Protein AF-A0A843L5J5-F1 (afdb_monomer_lite)

Sequence (137 aa):
MHANWKTWAHVTKLDPDKHLPPGAVEEIVTSGTDALMLSGTLNVTRENLRELLDLVSAHGLPLVVEPASPDCAIFDGRIDHLFVPSVMNASDVRWIVGKHYAWLRHASSIEWEMVVPEAYIVLNPNSAVGRVTGADC

Radius of gyration: 15.06 Å; chains: 1; bounding box: 36×34×38 Å

Foldseek 3Di:
DFDPCVPFPAEAEDELVDDDPPCRLVCVLPVPGQAYEYDDQPPQALVSSVVVLVVNLVSPHAYEYADNALRNDDDPPSHRAYEYEAAQQFPDCCRHCVRVVVNVVPDPDDPVVRYDYDHDQDDDCPDSNCVVRVGPD

pLDDT: mean 92.92, std 6.11, range [58.22, 98.44]

Structure (mmCIF, N/CA/C/O backbone):
data_AF-A0A843L5J5-F1
#
_entry.id   AF-A0A843L5J5-F1
#
loop_
_atom_site.group_PDB
_atom_site.id
_atom_site.type_symbol
_atom_site.label_atom_id
_atom_site.label_alt_id
_atom_site.label_comp_id
_atom_site.label_asym_id
_atom_site.label_entity_id
_atom_site.label_seq_id
_atom_site.pdbx_PDB_ins_code
_atom_site.Cartn_x
_atom_site.Cartn_y
_atom_site.Cartn_z
_atom_site.occupancy
_atom_site.B_iso_or_equiv
_atom_site.auth_seq_id
_atom_site.auth_comp_id
_atom_site.auth_asym_id
_atom_site.auth_atom_id
_atom_site.pdbx_PDB_model_num
ATOM 1 N N . MET A 1 1 ? -4.484 -11.500 17.040 1.00 58.22 1 MET A N 1
ATOM 2 C CA . MET A 1 1 ? -5.120 -12.026 15.814 1.00 58.22 1 MET A CA 1
ATOM 3 C C . MET A 1 1 ? -5.261 -10.855 14.873 1.00 58.22 1 MET A C 1
ATOM 5 O O . MET A 1 1 ? -5.835 -9.862 15.297 1.00 58.22 1 MET A O 1
ATOM 9 N N . HIS A 1 2 ? -4.709 -10.959 13.668 1.00 76.31 2 HIS A N 1
ATOM 10 C CA . HIS A 1 2 ? -4.815 -9.912 12.653 1.00 76.31 2 HIS A CA 1
ATOM 11 C C . HIS A 1 2 ? -6.259 -9.781 12.159 1.00 76.31 2 HIS A C 1
ATOM 13 O O . HIS A 1 2 ? -7.000 -10.772 12.137 1.00 76.31 2 HIS A O 1
ATOM 19 N N . ALA A 1 3 ? -6.664 -8.574 11.762 1.00 85.38 3 ALA A N 1
ATOM 20 C CA . ALA A 1 3 ? -7.982 -8.334 11.180 1.00 85.38 3 ALA A CA 1
ATOM 21 C C . ALA A 1 3 ? -8.261 -9.263 9.976 1.00 85.38 3 ALA A C 1
ATOM 23 O O . ALA A 1 3 ? -7.368 -9.558 9.183 1.00 85.38 3 ALA A O 1
ATOM 24 N N . ASN A 1 4 ? -9.497 -9.738 9.800 1.00 93.38 4 ASN A N 1
ATOM 25 C CA . ASN A 1 4 ? -9.832 -10.616 8.673 1.00 93.38 4 ASN A CA 1
ATOM 26 C C . ASN A 1 4 ? -10.045 -9.805 7.384 1.00 93.38 4 ASN A C 1
ATOM 28 O O . ASN A 1 4 ? -11.170 -9.441 7.056 1.00 93.38 4 ASN A O 1
ATOM 32 N N . TRP A 1 5 ? -8.972 -9.555 6.634 1.00 95.56 5 TRP A N 1
ATOM 33 C CA . TRP A 1 5 ? -9.023 -8.713 5.433 1.00 95.56 5 TRP A CA 1
ATOM 34 C C . TRP A 1 5 ? -9.943 -9.241 4.323 1.00 95.56 5 TRP A C 1
ATOM 36 O O . TRP A 1 5 ? -10.431 -8.475 3.499 1.00 95.56 5 TRP A O 1
ATOM 46 N N . LYS A 1 6 ? -10.237 -10.547 4.308 1.00 95.81 6 LYS A N 1
ATOM 47 C CA . LYS A 1 6 ? -11.077 -11.176 3.274 1.00 95.81 6 LYS A CA 1
ATOM 48 C C . LYS A 1 6 ? -12.544 -10.747 3.330 1.00 95.81 6 LYS A C 1
ATOM 50 O O . LYS A 1 6 ? -13.287 -11.049 2.402 1.00 95.81 6 LYS A O 1
ATOM 55 N N . THR A 1 7 ? -12.974 -10.110 4.419 1.00 96.69 7 THR A N 1
ATOM 56 C CA . THR A 1 7 ? -14.339 -9.587 4.561 1.00 96.69 7 THR A CA 1
ATOM 57 C C . THR A 1 7 ? -14.448 -8.104 4.227 1.00 96.69 7 THR A C 1
ATOM 59 O O . THR A 1 7 ? -15.558 -7.583 4.255 1.00 96.69 7 THR A O 1
ATOM 62 N N . TRP A 1 8 ? -13.335 -7.419 3.949 1.00 97.75 8 TRP A N 1
ATOM 63 C CA . TRP A 1 8 ? -13.347 -5.996 3.621 1.00 97.75 8 TRP A CA 1
ATOM 64 C C . TRP A 1 8 ? -13.976 -5.759 2.247 1.00 97.75 8 TRP A C 1
ATOM 66 O O . TRP A 1 8 ? -13.686 -6.467 1.281 1.00 97.75 8 TRP A O 1
ATOM 76 N N . ALA A 1 9 ? -14.826 -4.742 2.167 1.00 98.06 9 ALA A N 1
ATOM 77 C CA . ALA A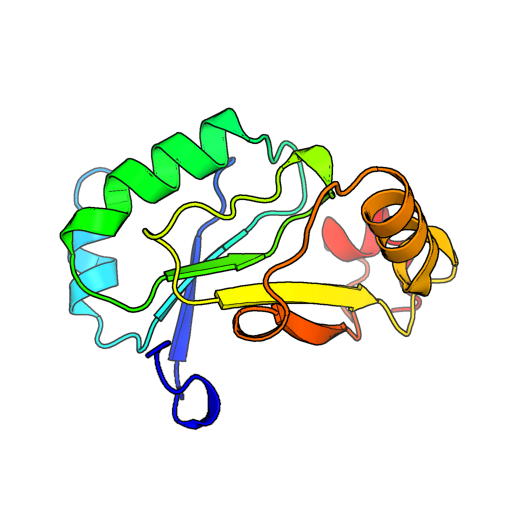 1 9 ? -15.455 -4.261 0.945 1.00 98.06 9 ALA A CA 1
ATOM 78 C C . ALA A 1 9 ? -14.887 -2.902 0.504 1.00 98.06 9 ALA A C 1
ATOM 80 O O . ALA A 1 9 ? -14.916 -2.586 -0.686 1.00 98.06 9 ALA A O 1
ATOM 81 N N . HIS A 1 10 ? -14.359 -2.109 1.439 1.00 98.31 10 HIS A N 1
ATOM 82 C CA . HIS A 1 10 ? -13.806 -0.787 1.186 1.00 98.31 10 HIS A CA 1
ATOM 83 C C . HIS A 1 10 ? -12.521 -0.553 1.987 1.00 98.31 10 HIS A C 1
ATOM 85 O O . HIS A 1 10 ? -12.496 -0.700 3.206 1.00 98.31 10 HIS A O 1
ATOM 91 N N . VAL A 1 11 ? -11.461 -0.111 1.308 1.00 98.25 11 VAL A N 1
ATOM 92 C CA . VAL A 1 11 ? -10.186 0.266 1.931 1.00 98.25 11 VAL A CA 1
ATOM 93 C C . VAL A 1 11 ? -9.803 1.663 1.466 1.00 98.25 11 VAL A C 1
ATOM 95 O O . VAL A 1 11 ? -9.734 1.922 0.263 1.00 98.25 11 VAL A O 1
ATOM 98 N N . THR A 1 12 ? -9.496 2.552 2.408 1.00 98.31 12 THR A N 1
ATOM 99 C CA . THR A 1 12 ? -8.973 3.884 2.091 1.00 98.31 12 THR A CA 1
ATOM 100 C C . THR A 1 12 ? -7.450 3.830 2.032 1.00 98.31 12 THR A C 1
ATOM 102 O O . THR A 1 12 ? -6.789 3.584 3.042 1.00 98.31 12 THR A O 1
ATOM 105 N N . LYS A 1 13 ? -6.881 4.074 0.847 1.00 97.88 13 LYS A N 1
ATOM 106 C CA . LYS A 1 13 ? -5.429 4.172 0.642 1.00 97.88 13 LYS A CA 1
ATOM 107 C C . LYS A 1 13 ? -4.956 5.609 0.865 1.00 97.88 13 LYS A C 1
ATOM 109 O O . LYS A 1 13 ? -5.491 6.529 0.250 1.00 97.88 13 LYS A O 1
ATOM 114 N N . LEU A 1 14 ? -3.948 5.789 1.713 1.00 97.12 14 LEU A N 1
ATOM 115 C CA . LEU A 1 14 ? -3.359 7.081 2.059 1.00 97.12 14 LEU A CA 1
ATOM 116 C C . LEU A 1 14 ? -1.888 7.110 1.640 1.00 97.12 14 LEU A C 1
ATOM 118 O O . LEU A 1 14 ? -1.113 6.226 2.008 1.00 97.12 14 LEU A O 1
ATOM 122 N N . ASP A 1 15 ? -1.522 8.133 0.870 1.00 96.06 15 ASP A N 1
ATOM 123 C CA . ASP A 1 15 ? -0.163 8.327 0.365 1.00 96.06 15 ASP A CA 1
ATOM 124 C C . ASP A 1 15 ? 0.675 9.122 1.384 1.00 96.06 15 ASP A C 1
ATOM 126 O O . ASP A 1 15 ? 0.345 10.281 1.647 1.00 96.06 15 ASP A O 1
ATOM 130 N N . PRO A 1 16 ? 1.754 8.546 1.950 1.00 94.94 16 PRO A N 1
ATOM 131 C CA . PRO A 1 16 ? 2.595 9.222 2.939 1.00 94.94 16 PRO A CA 1
ATOM 132 C C . PRO A 1 16 ? 3.412 10.393 2.367 1.00 94.94 16 PRO A C 1
ATOM 134 O O . PRO A 1 16 ? 3.911 11.210 3.134 1.00 94.94 16 PRO A O 1
ATOM 137 N N . ASP A 1 17 ? 3.537 10.532 1.041 1.00 94.62 17 ASP A N 1
ATOM 138 C CA . ASP A 1 17 ? 4.125 11.729 0.412 1.00 94.62 17 ASP A CA 1
ATOM 139 C C . ASP A 1 17 ? 3.146 12.923 0.402 1.00 94.62 17 ASP A C 1
ATOM 141 O O . ASP A 1 17 ? 3.510 14.049 0.049 1.00 94.62 17 ASP A O 1
ATOM 145 N N . LYS A 1 18 ? 1.872 12.710 0.759 1.00 93.94 18 LYS A N 1
ATOM 146 C CA . LYS A 1 18 ? 0.828 13.739 0.699 1.00 93.94 18 LYS A CA 1
ATOM 147 C C . LYS A 1 18 ? 0.453 14.248 2.080 1.00 93.94 18 LYS A C 1
ATO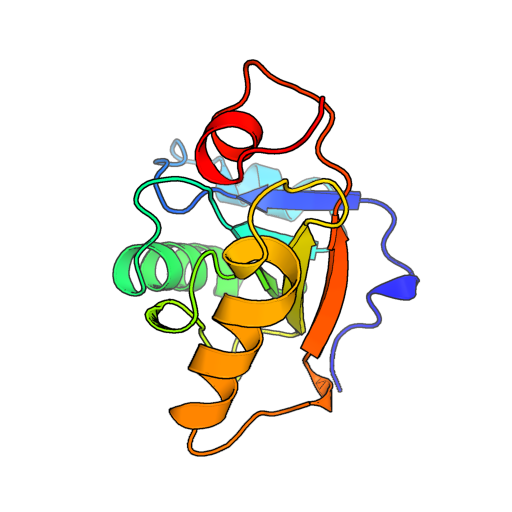M 149 O O . LYS A 1 18 ? 0.266 13.499 3.029 1.00 93.94 18 LYS A O 1
ATOM 154 N N . HIS A 1 19 ? 0.271 15.563 2.153 1.00 91.50 19 HIS A N 1
ATOM 155 C CA . HIS A 1 19 ? -0.271 16.211 3.337 1.00 91.50 19 HIS A CA 1
ATOM 156 C C . HIS A 1 19 ? -1.793 16.096 3.316 1.00 91.50 19 HIS A C 1
ATOM 158 O O . HIS A 1 19 ? -2.441 16.531 2.360 1.00 91.50 19 HIS A O 1
ATOM 164 N N . LEU A 1 20 ? -2.355 15.531 4.381 1.00 92.56 20 LEU A N 1
ATOM 165 C CA . LEU A 1 20 ? -3.794 15.529 4.601 1.00 92.56 20 LEU A CA 1
ATOM 166 C C . LEU A 1 20 ? -4.223 16.896 5.156 1.00 92.56 20 LEU A C 1
ATOM 168 O O . LEU A 1 20 ? -3.553 17.426 6.048 1.00 92.56 20 LEU A O 1
ATOM 172 N N . PRO A 1 21 ? -5.307 17.498 4.638 1.00 94.00 21 PRO A N 1
ATOM 173 C CA . PRO A 1 21 ? -5.808 18.741 5.199 1.00 94.00 21 PRO A CA 1
ATOM 174 C C . PRO A 1 21 ? -6.330 18.515 6.629 1.00 94.00 21 PRO A C 1
ATOM 176 O O . PRO A 1 21 ? -6.704 17.391 6.980 1.00 94.00 21 PRO A O 1
ATOM 179 N N . PRO A 1 22 ? -6.380 19.569 7.464 1.00 93.06 22 PRO A N 1
ATOM 180 C CA . PRO A 1 22 ? -6.931 19.462 8.813 1.00 93.06 22 PRO A CA 1
ATOM 181 C C . PRO A 1 22 ? -8.348 18.869 8.798 1.00 93.06 22 PRO A C 1
ATOM 183 O O . PRO A 1 22 ? -9.176 19.301 7.998 1.00 93.06 22 PRO A O 1
ATOM 186 N N . GLY A 1 23 ? -8.624 17.899 9.673 1.00 93.56 23 GLY A N 1
ATOM 187 C CA . GLY A 1 23 ? -9.929 17.230 9.775 1.00 93.56 23 GLY A CA 1
ATOM 188 C C . GLY A 1 23 ? -10.137 16.043 8.825 1.00 93.56 23 GLY A C 1
ATOM 189 O O . GLY A 1 23 ? -11.081 15.278 9.003 1.00 93.56 23 GLY A O 1
ATOM 190 N N . ALA A 1 24 ? -9.270 15.852 7.823 1.00 95.81 24 ALA A N 1
ATOM 191 C CA . ALA A 1 24 ? -9.460 14.785 6.839 1.00 95.81 24 ALA A CA 1
ATOM 192 C C . ALA A 1 24 ? -9.333 13.387 7.446 1.00 95.81 24 ALA A C 1
ATOM 194 O O . ALA A 1 24 ? -10.039 12.473 7.030 1.00 95.81 24 ALA A O 1
ATOM 195 N N . VAL A 1 25 ? -8.442 13.207 8.425 1.00 95.00 25 VAL A N 1
ATOM 196 C CA . VAL A 1 25 ? -8.265 11.914 9.096 1.00 95.00 25 VAL A CA 1
ATOM 197 C C . VAL A 1 25 ? -9.552 11.530 9.812 1.00 95.00 25 VAL A C 1
ATOM 199 O O . VAL A 1 25 ? -10.024 10.413 9.638 1.00 95.00 25 VAL A O 1
ATOM 202 N N . GLU A 1 26 ? -10.164 12.464 10.538 1.00 95.00 26 GLU A N 1
ATOM 203 C CA . GLU A 1 26 ? -11.427 12.264 11.243 1.00 95.00 26 GLU A CA 1
ATOM 204 C C . GLU A 1 26 ? -12.567 11.896 10.285 1.00 95.00 26 GLU A C 1
ATOM 206 O O . GLU A 1 26 ? -13.332 10.967 10.556 1.00 95.00 26 GLU A O 1
ATOM 211 N N . GLU A 1 27 ? -12.662 12.567 9.137 1.00 96.88 27 GLU A N 1
ATOM 212 C CA . GLU A 1 27 ? -13.642 12.226 8.100 1.00 96.88 27 GLU A CA 1
ATOM 213 C C . GLU A 1 27 ? -13.388 10.831 7.508 1.00 96.88 27 GLU A C 1
ATOM 215 O O . GLU A 1 27 ? -14.313 10.031 7.360 1.00 96.88 27 GLU A O 1
ATOM 220 N N . ILE A 1 28 ? -12.127 10.497 7.220 1.00 97.00 28 ILE A N 1
ATOM 221 C CA . ILE A 1 28 ? -11.739 9.196 6.668 1.00 97.00 28 ILE A CA 1
ATOM 222 C C . ILE A 1 28 ? -12.071 8.069 7.650 1.00 97.00 28 ILE A C 1
ATOM 224 O O . ILE A 1 28 ? -12.699 7.085 7.256 1.00 97.00 28 ILE A O 1
ATOM 228 N N . VAL A 1 29 ? -11.685 8.190 8.921 1.00 95.69 29 VAL A N 1
ATOM 229 C CA . VAL A 1 29 ? -11.880 7.114 9.909 1.00 95.69 29 VAL A CA 1
ATOM 230 C C . VAL A 1 29 ? -13.350 6.924 10.288 1.00 95.69 29 VAL A C 1
ATOM 232 O O . VAL A 1 29 ? -13.727 5.850 10.746 1.00 95.69 29 VAL A O 1
ATOM 235 N N . THR A 1 30 ? -14.197 7.934 10.063 1.00 96.00 30 THR A N 1
ATOM 236 C CA . THR A 1 30 ? -15.651 7.859 10.295 1.00 96.00 30 THR A CA 1
ATOM 237 C C . THR A 1 30 ? -16.463 7.552 9.032 1.00 96.00 30 THR A C 1
ATOM 239 O O . THR A 1 30 ? -17.678 7.383 9.115 1.00 96.00 30 THR A O 1
ATOM 242 N N . SER A 1 31 ? -15.810 7.405 7.875 1.00 97.62 31 SER A N 1
ATOM 243 C CA . SER A 1 31 ? -16.460 7.147 6.579 1.00 97.62 31 SER A CA 1
ATOM 244 C C . SER A 1 31 ? -17.151 5.784 6.460 1.00 97.62 31 SER A C 1
ATOM 246 O O . SER A 1 31 ? -17.965 5.586 5.559 1.00 97.62 31 SER A O 1
ATOM 248 N N . GLY A 1 32 ? -16.821 4.838 7.344 1.00 97.00 32 GLY A N 1
ATOM 249 C CA . GLY A 1 32 ? -17.238 3.439 7.233 1.00 97.00 32 GLY A CA 1
ATOM 250 C C . GLY A 1 32 ? -16.286 2.565 6.410 1.00 97.00 32 GLY A C 1
ATOM 251 O O . GLY A 1 32 ? -16.655 1.449 6.063 1.00 97.00 32 GLY A O 1
ATOM 252 N N . THR A 1 33 ? -15.078 3.049 6.093 1.00 98.38 33 THR A N 1
ATOM 253 C CA . THR A 1 33 ? -14.017 2.209 5.517 1.00 98.38 33 THR A CA 1
ATOM 254 C C . THR A 1 33 ? -13.655 1.044 6.444 1.00 98.38 33 THR A C 1
ATOM 256 O O . THR A 1 33 ? -13.598 1.213 7.661 1.00 98.38 33 THR A O 1
ATOM 259 N N . ASP A 1 34 ? -13.365 -0.127 5.875 1.00 98.19 34 ASP A N 1
ATOM 260 C CA . ASP A 1 34 ? -13.037 -1.331 6.647 1.00 98.19 34 ASP A CA 1
ATOM 261 C C . ASP A 1 34 ? -11.583 -1.344 7.134 1.00 98.19 34 ASP A C 1
ATOM 263 O O . ASP A 1 34 ? -11.263 -2.015 8.113 1.00 98.19 34 ASP A O 1
ATOM 267 N N . ALA A 1 35 ? -10.700 -0.626 6.436 1.00 98.06 35 ALA A N 1
ATOM 268 C CA . ALA A 1 35 ? -9.286 -0.507 6.773 1.00 98.06 35 ALA A CA 1
ATOM 269 C C . ALA A 1 35 ? -8.666 0.772 6.197 1.00 98.06 35 ALA A C 1
ATOM 271 O O . ALA A 1 35 ? -9.219 1.404 5.282 1.00 98.06 35 ALA A O 1
ATOM 272 N N . LEU A 1 36 ? -7.481 1.108 6.708 1.00 97.88 36 LEU A N 1
ATOM 273 C CA . LEU A 1 36 ? -6.576 2.087 6.116 1.00 97.88 36 LEU A CA 1
ATOM 274 C C . LEU A 1 36 ? -5.342 1.380 5.563 1.00 97.88 36 LEU A C 1
ATOM 276 O O . LEU A 1 36 ? -4.727 0.564 6.247 1.00 97.88 36 LEU A O 1
ATOM 280 N N . MET A 1 37 ? -4.955 1.733 4.341 1.00 97.38 37 MET A N 1
ATOM 281 C CA . MET A 1 37 ? -3.729 1.247 3.716 1.00 97.38 37 MET A CA 1
ATOM 282 C C . MET A 1 37 ? -2.754 2.399 3.499 1.00 97.38 37 MET A C 1
ATOM 284 O O . MET A 1 37 ? -3.022 3.315 2.724 1.00 97.38 37 MET A O 1
ATOM 288 N N . LEU A 1 38 ? -1.607 2.343 4.166 1.00 96.19 38 LEU A N 1
ATOM 289 C CA . LEU A 1 38 ? -0.547 3.338 4.070 1.00 96.19 38 LEU A CA 1
ATOM 290 C C . LEU A 1 38 ? 0.404 2.933 2.947 1.00 96.19 38 LEU A C 1
ATOM 292 O O . LEU A 1 38 ? 1.153 1.960 3.073 1.00 96.19 38 LEU A O 1
ATOM 296 N N . SER A 1 39 ? 0.329 3.642 1.822 1.00 95.00 39 SER A N 1
ATOM 297 C CA . SER A 1 39 ? 1.133 3.337 0.643 1.00 95.00 39 SER A CA 1
ATOM 298 C C . SER A 1 39 ? 1.131 4.459 -0.385 1.00 95.00 39 SER A C 1
ATOM 300 O O . SER A 1 39 ? 0.120 5.117 -0.623 1.00 95.00 39 SER A O 1
ATOM 302 N N . GLY A 1 40 ? 2.272 4.614 -1.050 1.00 92.19 40 GLY A N 1
ATOM 303 C CA . GLY A 1 40 ? 2.482 5.544 -2.149 1.00 92.19 40 GLY A CA 1
ATOM 304 C C . GLY A 1 40 ? 3.395 4.942 -3.216 1.00 92.19 40 GLY A C 1
ATOM 305 O O . GLY A 1 40 ? 3.880 3.817 -3.101 1.00 92.19 40 GLY A O 1
ATOM 306 N N . THR A 1 41 ? 3.639 5.697 -4.285 1.00 88.69 41 THR A N 1
ATOM 307 C CA . THR A 1 41 ? 4.526 5.258 -5.382 1.00 88.69 41 THR A CA 1
ATOM 308 C C . THR A 1 41 ? 5.868 5.979 -5.375 1.00 88.69 41 THR A C 1
ATOM 310 O O . THR A 1 41 ? 6.912 5.359 -5.563 1.00 88.69 41 THR A O 1
ATOM 313 N N . LEU A 1 42 ? 5.843 7.301 -5.215 1.00 87.81 42 LEU A N 1
ATOM 314 C CA . LEU A 1 42 ? 7.018 8.164 -5.305 1.00 87.81 42 LEU A CA 1
ATOM 315 C C . LEU A 1 42 ? 7.314 8.744 -3.928 1.00 87.81 42 LEU A C 1
ATOM 317 O O . LEU A 1 42 ? 6.386 9.037 -3.187 1.00 87.81 42 LEU A O 1
ATOM 321 N N . ASN A 1 43 ? 8.599 8.921 -3.616 1.00 89.81 43 ASN A N 1
ATOM 322 C CA . ASN A 1 43 ? 9.073 9.562 -2.382 1.00 89.81 43 ASN A CA 1
ATOM 323 C C . ASN A 1 43 ? 8.542 8.938 -1.078 1.00 89.81 43 ASN A C 1
ATOM 325 O O . ASN A 1 43 ? 8.514 9.589 -0.038 1.00 89.81 43 ASN A O 1
ATOM 329 N N . VAL A 1 44 ? 8.148 7.666 -1.111 1.00 91.25 44 VAL A N 1
ATOM 330 C CA . VAL A 1 44 ? 7.804 6.927 0.104 1.00 91.25 44 VAL A CA 1
ATOM 331 C C . VAL A 1 44 ? 9.092 6.631 0.862 1.00 91.25 44 VAL A C 1
ATOM 333 O O . VAL A 1 44 ? 10.009 6.019 0.309 1.00 91.25 44 VAL A O 1
ATOM 336 N N . THR A 1 45 ? 9.157 7.069 2.114 1.00 91.81 45 THR A N 1
ATOM 337 C CA . THR A 1 45 ? 10.265 6.801 3.028 1.00 91.81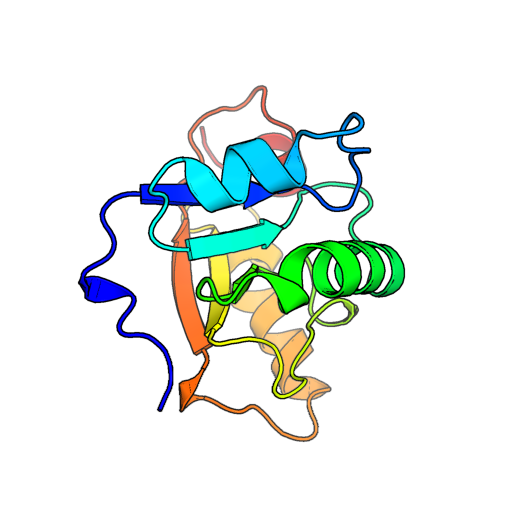 45 THR A CA 1
ATOM 338 C C . THR A 1 45 ? 9.745 6.098 4.273 1.00 91.81 45 THR A C 1
ATOM 340 O O . THR A 1 45 ? 8.542 6.008 4.520 1.00 91.81 45 THR A O 1
ATOM 343 N N . ARG A 1 46 ? 10.651 5.566 5.091 1.00 91.06 46 ARG A N 1
ATOM 344 C CA . ARG A 1 46 ? 10.246 4.966 6.364 1.00 91.06 46 ARG A CA 1
ATOM 345 C C . ARG A 1 46 ? 9.708 6.021 7.330 1.00 91.06 46 ARG A C 1
ATOM 347 O O . ARG A 1 46 ? 8.834 5.727 8.139 1.00 91.06 46 ARG A O 1
ATOM 354 N N . GLU A 1 47 ? 10.253 7.228 7.254 1.00 93.19 47 GLU A N 1
ATOM 355 C CA . GLU A 1 47 ? 9.912 8.362 8.101 1.00 93.19 47 GLU A CA 1
ATOM 356 C C . GLU A 1 47 ? 8.491 8.847 7.812 1.00 93.19 47 GLU A C 1
ATOM 358 O O . GLU A 1 47 ? 7.678 8.867 8.731 1.00 93.19 47 GLU A O 1
ATOM 363 N N . ASN A 1 48 ? 8.146 9.130 6.550 1.00 94.12 48 ASN A N 1
ATOM 364 C CA . ASN A 1 48 ? 6.804 9.625 6.228 1.00 94.12 48 ASN A CA 1
ATOM 365 C C . ASN A 1 48 ? 5.712 8.556 6.411 1.00 94.12 48 ASN A C 1
ATOM 367 O O . ASN A 1 48 ? 4.606 8.873 6.846 1.00 94.12 48 ASN A O 1
ATOM 371 N N . LEU A 1 49 ? 6.028 7.274 6.192 1.00 93.75 49 LEU A N 1
ATOM 372 C CA . LEU A 1 49 ? 5.132 6.174 6.559 1.00 93.75 49 LEU A CA 1
ATOM 373 C C . LEU A 1 49 ? 4.890 6.111 8.068 1.00 93.75 49 LEU A C 1
ATOM 375 O O . LEU A 1 49 ? 3.764 5.855 8.488 1.00 93.75 49 LEU A O 1
ATOM 379 N N . ARG A 1 50 ? 5.924 6.333 8.888 1.00 93.88 50 ARG A N 1
ATOM 380 C CA . ARG A 1 50 ? 5.790 6.357 10.350 1.00 93.88 50 ARG A CA 1
ATOM 381 C C . ARG A 1 50 ? 4.972 7.542 10.832 1.00 93.88 50 ARG A C 1
ATOM 383 O O . ARG A 1 50 ? 4.114 7.345 11.679 1.00 93.88 50 ARG A O 1
ATOM 390 N N . GLU A 1 51 ? 5.201 8.726 10.279 1.00 94.06 51 GLU A N 1
ATOM 391 C CA . GLU A 1 51 ? 4.413 9.917 10.607 1.00 94.06 51 GLU A CA 1
ATOM 392 C C . GLU A 1 51 ? 2.931 9.708 10.280 1.00 94.06 51 GLU A C 1
ATOM 394 O O . GLU A 1 51 ? 2.064 9.982 11.110 1.00 94.06 51 GLU A O 1
ATOM 399 N N . LEU A 1 52 ? 2.632 9.146 9.104 1.00 94.88 52 LEU A N 1
ATOM 400 C CA . LEU A 1 52 ? 1.262 8.815 8.725 1.00 94.88 52 LEU A CA 1
ATOM 401 C C . LEU A 1 52 ? 0.666 7.716 9.619 1.00 94.88 52 LEU A C 1
ATOM 403 O O . LEU A 1 52 ? -0.495 7.812 10.006 1.00 94.88 52 LEU A O 1
ATOM 407 N N . LEU A 1 53 ? 1.450 6.696 9.983 1.00 94.62 53 LEU A N 1
ATOM 408 C CA . LEU A 1 53 ? 1.025 5.647 10.913 1.00 94.62 53 LEU A CA 1
ATOM 409 C C . LEU A 1 53 ? 0.694 6.218 12.294 1.00 94.62 53 LEU A C 1
ATOM 411 O O . LEU A 1 53 ? -0.347 5.887 12.856 1.00 94.62 53 LEU A O 1
ATOM 415 N N . ASP A 1 54 ? 1.542 7.092 12.831 1.00 93.50 54 ASP A N 1
ATOM 416 C CA . ASP A 1 54 ? 1.322 7.743 14.123 1.00 93.50 54 ASP A CA 1
ATOM 417 C C . ASP A 1 54 ? 0.026 8.562 14.101 1.00 93.50 54 ASP A C 1
ATOM 419 O O . ASP A 1 54 ? -0.769 8.473 15.037 1.00 93.50 54 ASP A O 1
ATOM 423 N N . LEU A 1 55 ? -0.229 9.271 12.996 1.00 93.19 55 LEU A N 1
ATOM 424 C CA . LEU A 1 55 ? -1.441 10.058 12.788 1.00 93.19 55 LEU A CA 1
ATOM 425 C C . LEU A 1 55 ? -2.717 9.202 12.797 1.00 93.19 55 LEU A C 1
ATOM 427 O O . LEU A 1 55 ? -3.718 9.625 13.367 1.00 93.19 55 LEU A O 1
ATOM 431 N N . VAL A 1 56 ? -2.701 8.010 12.187 1.00 94.38 56 VAL A N 1
ATOM 432 C CA . VAL A 1 56 ? -3.922 7.194 12.033 1.00 94.38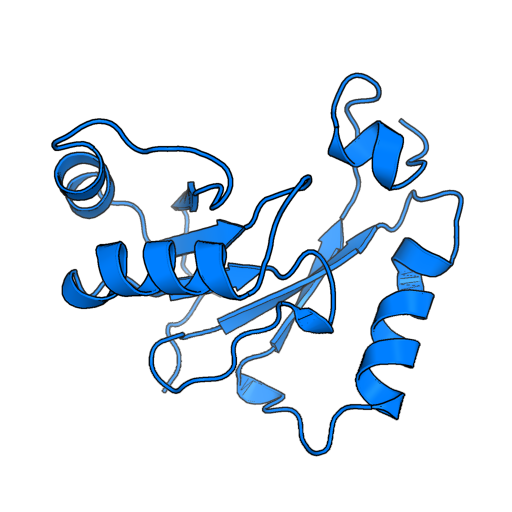 56 VAL A CA 1
ATOM 433 C C . VAL A 1 56 ? -4.091 6.091 13.088 1.00 94.38 56 VAL A C 1
ATOM 435 O O . VAL A 1 56 ? -5.196 5.581 13.277 1.00 94.38 56 VAL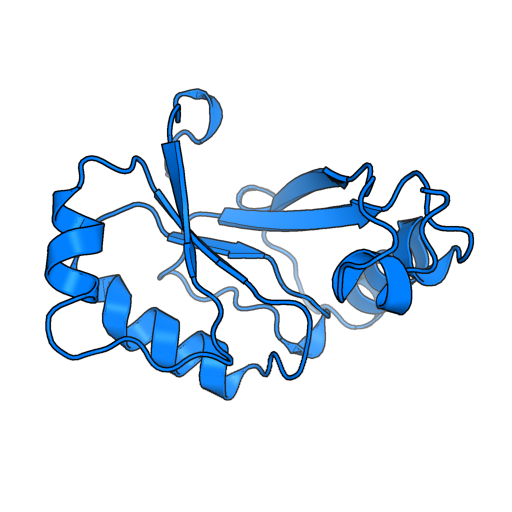 A O 1
ATOM 438 N N . SER A 1 57 ? -3.024 5.714 13.798 1.00 92.81 57 SER A N 1
ATOM 439 C CA . SER A 1 57 ? -3.018 4.525 14.669 1.00 92.81 57 SER A CA 1
ATOM 440 C C . SER A 1 57 ? -3.956 4.600 15.873 1.00 92.81 57 SER A C 1
ATOM 442 O O . SER A 1 57 ? -4.421 3.572 16.364 1.00 92.81 57 SER A O 1
ATOM 444 N N . ALA A 1 58 ? -4.292 5.807 16.328 1.00 91.25 58 ALA A N 1
ATOM 445 C CA . ALA A 1 58 ? -5.173 6.011 17.475 1.00 91.25 58 ALA A CA 1
ATOM 446 C C . ALA A 1 58 ? -6.661 5.723 17.182 1.00 91.25 58 ALA A C 1
ATOM 448 O O . ALA A 1 58 ? -7.466 5.693 18.112 1.00 91.25 58 ALA A O 1
ATOM 449 N N . HIS A 1 59 ? -7.041 5.514 15.915 1.00 92.19 59 HIS A N 1
ATOM 450 C CA . HIS A 1 59 ? -8.447 5.461 15.497 1.00 92.19 59 HIS A CA 1
ATOM 451 C C . HIS A 1 59 ? -9.061 4.052 15.464 1.00 92.19 59 HIS A C 1
ATOM 453 O O . HIS A 1 59 ? -10.252 3.917 15.196 1.00 92.19 59 HIS A O 1
ATOM 459 N N . GLY A 1 60 ? -8.285 3.004 15.761 1.00 91.31 60 GLY A N 1
ATOM 460 C CA . GLY A 1 60 ? -8.799 1.642 15.967 1.00 91.31 60 GLY A CA 1
ATOM 461 C C . GLY A 1 60 ? -9.299 0.912 14.713 1.00 91.31 60 GLY A C 1
ATOM 462 O O . GLY A 1 60 ? -9.841 -0.186 14.839 1.00 91.31 60 GLY A O 1
ATOM 463 N N . LEU A 1 61 ? -9.122 1.490 13.522 1.00 95.94 61 LEU A N 1
ATOM 464 C CA . LEU A 1 61 ? -9.323 0.784 12.258 1.00 95.94 61 LEU A CA 1
ATOM 465 C C . LEU A 1 61 ? -8.149 -0.159 11.977 1.00 95.94 61 LEU A C 1
ATOM 467 O O . LEU A 1 61 ? -7.022 0.174 12.348 1.00 95.94 61 LEU A O 1
ATOM 471 N N . PRO A 1 62 ? -8.377 -1.283 11.274 1.00 96.50 62 PRO A N 1
ATOM 472 C CA . PRO A 1 62 ? -7.294 -2.108 10.769 1.00 96.50 62 PRO A CA 1
ATOM 473 C C . PRO A 1 62 ? -6.309 -1.301 9.920 1.00 96.50 62 PRO A C 1
ATOM 475 O O . PRO A 1 62 ? -6.720 -0.538 9.036 1.00 96.50 62 PRO A O 1
ATOM 478 N N . LEU A 1 63 ? -5.014 -1.492 10.172 1.00 96.38 63 LEU A N 1
ATOM 479 C CA . LEU A 1 63 ? -3.943 -0.770 9.487 1.00 96.38 63 LEU A CA 1
ATOM 480 C C . LEU A 1 63 ? -3.111 -1.718 8.635 1.00 96.38 63 LEU A C 1
ATOM 482 O O . LEU A 1 63 ? -2.586 -2.726 9.109 1.00 96.38 63 LEU A O 1
ATOM 486 N N . VAL A 1 64 ? -2.947 -1.354 7.372 1.00 96.00 64 VAL A N 1
ATOM 487 C CA . VAL A 1 64 ? -2.122 -2.075 6.408 1.00 96.00 64 VAL A CA 1
ATOM 488 C C . VAL A 1 64 ? -1.006 -1.167 5.931 1.00 96.00 64 VAL A C 1
ATOM 490 O O . VAL A 1 64 ? -1.236 0.002 5.630 1.00 96.00 64 VAL A O 1
ATOM 493 N N . VAL A 1 65 ? 0.200 -1.708 5.811 1.00 95.19 65 VAL A N 1
ATOM 494 C CA . VAL A 1 65 ? 1.286 -1.053 5.076 1.00 95.19 65 VAL A CA 1
ATOM 495 C C . VAL A 1 65 ? 1.495 -1.808 3.771 1.00 95.19 65 VAL A C 1
ATOM 497 O O . VAL A 1 65 ? 1.587 -3.033 3.770 1.00 95.19 65 VAL A O 1
ATOM 500 N N . GLU A 1 66 ? 1.586 -1.082 2.660 1.00 95.00 66 GLU A N 1
ATOM 501 C CA . GLU A 1 66 ? 1.991 -1.643 1.368 1.00 95.00 66 GLU A CA 1
ATOM 502 C C . GLU A 1 66 ? 3.300 -0.950 0.942 1.00 95.00 66 GLU A C 1
ATOM 504 O O . GLU A 1 66 ? 3.289 0.179 0.442 1.00 95.00 66 GLU A O 1
ATOM 509 N N . PRO A 1 67 ? 4.470 -1.553 1.228 1.00 85.81 67 PRO A N 1
ATOM 510 C CA . PRO A 1 67 ? 5.746 -0.873 1.079 1.00 85.81 67 PRO A CA 1
ATOM 511 C C . PRO A 1 67 ? 6.188 -0.819 -0.389 1.00 85.81 67 PRO A C 1
ATOM 513 O O . PRO A 1 67 ? 6.284 -1.837 -1.073 1.00 85.81 67 PRO A O 1
ATOM 516 N N . ALA A 1 68 ? 6.584 0.368 -0.855 1.00 82.81 68 ALA A N 1
ATOM 517 C CA . ALA A 1 68 ? 7.149 0.556 -2.197 1.00 82.81 68 ALA A CA 1
ATOM 518 C C . ALA A 1 68 ? 8.553 -0.078 -2.367 1.00 82.81 68 ALA A C 1
ATOM 520 O O . ALA A 1 68 ? 9.027 -0.330 -3.485 1.00 82.81 68 ALA A O 1
ATOM 521 N N . SER A 1 69 ? 9.256 -0.320 -1.257 1.00 82.25 69 SER A N 1
ATOM 522 C CA . SER A 1 69 ? 10.561 -0.977 -1.220 1.00 82.25 69 SER A CA 1
ATOM 523 C C . SER A 1 69 ? 10.801 -1.679 0.125 1.00 82.25 69 SER A C 1
ATOM 525 O O . SER A 1 69 ? 10.192 -1.303 1.130 1.00 82.25 69 SER A O 1
ATOM 527 N N . PRO A 1 70 ? 11.721 -2.660 0.177 1.00 80.50 70 PRO A N 1
ATOM 528 C CA . PRO A 1 70 ? 12.054 -3.373 1.413 1.00 80.50 70 PRO A CA 1
ATOM 529 C C . PRO A 1 70 ? 12.492 -2.461 2.568 1.00 80.50 70 PRO A C 1
ATOM 531 O O . PRO A 1 70 ? 12.160 -2.725 3.720 1.00 80.50 70 PRO A O 1
ATOM 534 N N . ASP A 1 71 ? 13.198 -1.370 2.262 1.00 81.62 71 ASP A N 1
ATOM 535 C CA . ASP A 1 71 ? 13.777 -0.463 3.263 1.00 81.62 71 ASP A CA 1
ATOM 536 C C . ASP A 1 71 ? 12.716 0.352 4.019 1.00 81.62 71 ASP A C 1
ATOM 538 O O . ASP A 1 71 ? 12.948 0.809 5.140 1.00 81.62 71 ASP A O 1
ATOM 542 N N . CYS A 1 72 ? 11.538 0.512 3.413 1.00 82.50 72 CYS A N 1
ATOM 543 C CA . CYS A 1 72 ? 10.424 1.265 3.982 1.00 82.50 72 CYS A CA 1
ATOM 544 C C . CYS A 1 72 ? 9.426 0.372 4.732 1.00 82.50 72 CYS A C 1
ATOM 546 O O . CYS A 1 72 ? 8.485 0.889 5.328 1.00 82.50 72 CYS A O 1
ATOM 548 N N . ALA A 1 73 ? 9.612 -0.953 4.720 1.00 82.19 73 ALA A N 1
ATOM 549 C CA . ALA A 1 73 ? 8.709 -1.870 5.399 1.00 82.19 73 ALA A CA 1
ATOM 550 C C . ALA A 1 73 ? 8.678 -1.606 6.918 1.00 82.19 73 ALA A C 1
ATOM 552 O O . ALA A 1 73 ? 9.708 -1.483 7.599 1.00 82.19 73 ALA A O 1
ATOM 553 N N . ILE A 1 74 ? 7.464 -1.527 7.454 1.00 82.19 74 ILE A N 1
ATOM 554 C CA . ILE A 1 74 ? 7.191 -1.400 8.883 1.00 82.19 74 ILE A CA 1
ATOM 555 C C . ILE A 1 74 ? 6.619 -2.737 9.346 1.00 82.19 74 ILE A C 1
ATOM 557 O O . ILE A 1 74 ? 5.749 -3.295 8.692 1.00 82.19 74 ILE A O 1
ATOM 561 N N . PHE A 1 75 ? 7.146 -3.248 10.456 1.00 76.25 75 PHE A N 1
ATOM 562 C CA . PHE A 1 75 ? 6.740 -4.518 11.070 1.00 76.25 75 PHE A CA 1
ATOM 563 C C . PHE A 1 75 ? 6.455 -4.348 12.563 1.00 76.25 75 PHE A C 1
ATOM 565 O O . PHE A 1 75 ? 6.550 -5.300 13.332 1.00 76.25 75 PHE A O 1
ATOM 572 N N . ASP A 1 76 ? 6.230 -3.114 13.016 1.00 75.00 76 ASP A N 1
ATOM 573 C CA . ASP A 1 76 ? 5.900 -2.912 14.420 1.00 75.00 76 ASP A CA 1
ATOM 574 C C . ASP A 1 76 ? 4.461 -3.372 14.691 1.00 75.00 76 ASP A C 1
ATOM 576 O O . ASP A 1 76 ? 3.619 -3.368 13.796 1.00 75.00 76 ASP A O 1
ATOM 580 N N . GLY A 1 77 ? 4.176 -3.802 15.923 1.00 80.88 77 GLY A N 1
ATOM 581 C CA . GLY A 1 77 ? 2.882 -4.386 16.309 1.00 80.88 77 GLY A CA 1
ATOM 582 C C . GLY A 1 77 ? 1.691 -3.418 16.277 1.00 80.88 77 GLY A C 1
ATOM 583 O O . GLY A 1 77 ? 0.694 -3.669 16.949 1.00 80.88 77 GLY A O 1
ATOM 584 N N . ARG A 1 78 ? 1.814 -2.290 15.567 1.00 87.19 78 ARG A N 1
ATOM 585 C CA . ARG A 1 78 ? 0.752 -1.311 15.323 1.00 87.19 78 ARG A CA 1
ATOM 586 C C . ARG A 1 78 ? 0.057 -1.532 13.981 1.00 87.19 78 ARG A C 1
ATOM 588 O O . ARG A 1 78 ? -0.934 -0.860 13.730 1.00 87.19 78 ARG A O 1
ATOM 595 N N . ILE A 1 79 ? 0.564 -2.427 13.130 1.00 92.88 79 ILE A N 1
ATOM 596 C CA . ILE A 1 79 ? -0.075 -2.795 11.862 1.00 92.88 79 ILE A CA 1
ATOM 597 C C . ILE A 1 79 ? -0.683 -4.197 11.935 1.00 92.88 79 ILE A C 1
ATOM 599 O O . ILE A 1 79 ? -0.168 -5.079 12.622 1.00 92.88 79 ILE A O 1
ATOM 603 N N . ASP A 1 80 ? -1.769 -4.407 11.198 1.00 94.50 80 ASP A N 1
ATOM 604 C CA . ASP A 1 80 ? -2.434 -5.701 11.079 1.00 94.50 80 ASP A CA 1
ATOM 605 C C . ASP A 1 80 ? -1.849 -6.541 9.951 1.00 94.50 80 ASP A C 1
ATOM 607 O O . ASP A 1 80 ? -1.702 -7.747 10.122 1.00 94.50 80 ASP A O 1
ATOM 611 N N . HIS A 1 81 ? -1.532 -5.922 8.809 1.00 94.94 81 HIS A N 1
ATOM 612 C CA . HIS A 1 81 ? -1.033 -6.633 7.630 1.00 94.94 81 HIS A CA 1
ATOM 613 C C . HIS A 1 81 ? 0.042 -5.859 6.883 1.00 94.94 81 HIS A C 1
ATOM 615 O O . HIS A 1 81 ? 0.076 -4.626 6.870 1.00 94.94 81 HIS A O 1
ATOM 621 N N . LEU A 1 82 ? 0.870 -6.622 6.178 1.00 93.88 82 LEU A N 1
ATOM 622 C CA . LEU A 1 82 ? 1.815 -6.135 5.192 1.00 93.88 82 LEU A CA 1
ATOM 623 C C . LEU A 1 82 ? 1.395 -6.650 3.816 1.00 93.88 82 LEU A C 1
ATOM 625 O O . LEU A 1 82 ? 1.530 -7.835 3.509 1.00 93.88 82 LEU A O 1
ATOM 629 N N . PHE A 1 83 ? 0.863 -5.753 3.001 1.00 96.25 83 PHE A N 1
ATOM 630 C CA . PHE A 1 83 ? 0.419 -6.055 1.646 1.00 96.25 83 PHE A CA 1
ATOM 631 C C . PHE A 1 83 ? 1.618 -5.898 0.709 1.00 96.25 83 PHE A C 1
ATOM 633 O O . PHE A 1 83 ? 2.317 -4.890 0.753 1.00 96.25 83 PHE A O 1
ATOM 640 N N . VAL A 1 84 ? 1.960 -6.949 -0.037 1.00 95.31 84 VAL A N 1
ATOM 641 C CA . VAL A 1 84 ? 3.233 -7.047 -0.766 1.00 95.31 84 VAL A CA 1
ATOM 642 C C . VAL A 1 84 ? 2.960 -7.204 -2.266 1.00 95.31 84 VAL A C 1
ATOM 644 O O . VAL A 1 84 ? 2.681 -8.322 -2.719 1.00 95.31 84 VAL A O 1
ATOM 647 N N . PRO A 1 85 ? 3.093 -6.119 -3.054 1.00 96.06 85 PRO A N 1
ATOM 648 C CA . PRO A 1 85 ? 2.814 -6.127 -4.486 1.00 96.06 85 PRO A CA 1
ATOM 649 C C . PRO A 1 85 ? 3.864 -6.860 -5.310 1.00 96.06 85 PRO A C 1
ATOM 651 O O . PRO A 1 85 ? 5.063 -6.646 -5.141 1.00 96.06 85 PRO A O 1
ATOM 654 N N . SER A 1 86 ? 3.398 -7.626 -6.291 1.00 97.12 86 SER A N 1
ATOM 655 C CA . SER A 1 86 ? 4.172 -8.122 -7.425 1.00 97.12 86 SER A CA 1
ATOM 656 C C . SER A 1 86 ? 3.444 -7.731 -8.713 1.00 97.12 86 SER A C 1
ATOM 658 O O . SER A 1 86 ? 2.269 -8.053 -8.898 1.00 97.12 86 SER A O 1
ATOM 660 N N . VAL A 1 87 ? 4.111 -6.972 -9.585 1.00 98.00 87 VAL A N 1
ATOM 661 C CA . VAL A 1 87 ? 3.486 -6.371 -10.775 1.00 98.00 87 VAL A CA 1
ATOM 662 C C . VAL A 1 87 ? 3.613 -7.330 -11.951 1.00 98.00 87 VAL A C 1
ATOM 664 O O . VAL A 1 87 ? 4.631 -7.357 -12.636 1.00 98.00 87 VAL A O 1
ATOM 667 N N . MET A 1 88 ? 2.573 -8.125 -12.185 1.00 98.44 88 MET A N 1
ATOM 668 C CA . MET A 1 88 ? 2.601 -9.276 -13.094 1.00 98.44 88 MET A CA 1
ATOM 669 C C . MET A 1 88 ? 2.802 -8.897 -14.560 1.00 98.44 88 MET A C 1
ATOM 671 O O . MET A 1 88 ? 3.368 -9.679 -15.318 1.00 98.44 88 MET A O 1
ATOM 675 N N . ASN A 1 89 ? 2.355 -7.705 -14.957 1.00 98.31 89 ASN A N 1
ATOM 676 C CA . ASN A 1 89 ? 2.535 -7.175 -16.305 1.00 98.31 89 ASN A CA 1
ATOM 677 C C . ASN A 1 89 ? 3.709 -6.188 -16.419 1.00 98.31 89 ASN A C 1
ATOM 679 O O . ASN A 1 89 ? 3.785 -5.450 -17.395 1.00 98.31 89 ASN A O 1
ATOM 683 N N . ALA A 1 90 ? 4.626 -6.144 -15.448 1.00 98.00 90 ALA A N 1
ATOM 684 C CA . ALA A 1 90 ? 5.861 -5.376 -15.585 1.00 98.00 90 ALA A CA 1
ATOM 685 C C . ALA A 1 90 ? 6.817 -6.039 -16.585 1.00 98.00 90 ALA A C 1
ATOM 687 O O . ALA A 1 90 ? 7.069 -7.242 -16.517 1.00 98.00 90 ALA A O 1
ATOM 688 N N . SER A 1 91 ? 7.433 -5.246 -17.463 1.00 94.50 91 SER A N 1
ATOM 689 C CA . SER A 1 91 ? 8.491 -5.739 -18.354 1.00 94.50 91 SER A CA 1
ATOM 690 C C . SER A 1 91 ? 9.802 -6.039 -17.613 1.00 94.50 91 SER A C 1
ATOM 692 O O . SER A 1 91 ? 10.686 -6.712 -18.140 1.00 94.50 91 SER A O 1
ATOM 694 N N . A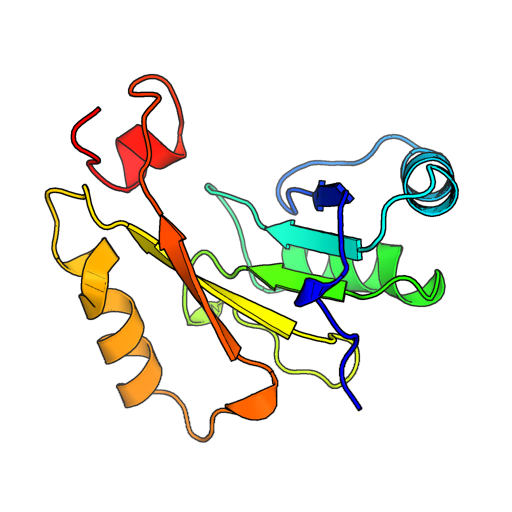SP A 1 92 ? 9.962 -5.502 -16.402 1.00 96.25 92 ASP A N 1
ATOM 695 C CA . ASP A 1 92 ? 11.167 -5.622 -15.591 1.00 96.25 92 ASP A CA 1
ATOM 696 C C . ASP A 1 92 ? 10.955 -6.559 -14.393 1.00 96.25 92 ASP A C 1
ATOM 698 O O . ASP A 1 92 ? 10.205 -6.265 -13.458 1.00 96.25 92 ASP A O 1
ATOM 702 N N . VAL A 1 93 ? 11.698 -7.671 -14.383 1.00 96.94 93 VAL A N 1
ATOM 703 C CA . VAL A 1 93 ? 11.651 -8.719 -13.348 1.00 96.94 93 VAL A CA 1
ATOM 704 C C . VAL A 1 93 ? 11.916 -8.199 -11.928 1.00 96.94 93 VAL A C 1
ATOM 706 O O . VAL A 1 93 ? 11.518 -8.841 -10.947 1.00 96.94 93 VAL A O 1
ATOM 709 N N . ARG A 1 94 ? 12.548 -7.022 -11.784 1.00 95.94 94 ARG A N 1
ATOM 710 C CA . ARG A 1 94 ? 12.729 -6.352 -10.487 1.00 95.94 94 ARG A CA 1
ATOM 711 C C . ARG A 1 94 ? 11.397 -6.129 -9.766 1.00 95.94 94 ARG A C 1
ATOM 713 O O . ARG A 1 94 ? 11.378 -6.258 -8.543 1.00 95.94 94 ARG A O 1
ATOM 720 N N . TRP A 1 95 ? 10.316 -5.852 -10.499 1.00 96.31 95 TRP A N 1
ATOM 721 C CA . TRP A 1 95 ? 8.971 -5.593 -9.961 1.00 96.31 95 TRP A CA 1
ATOM 722 C C . TRP A 1 95 ? 8.094 -6.840 -9.814 1.00 96.31 95 TRP A C 1
ATOM 724 O O . TRP A 1 95 ? 7.036 -6.761 -9.198 1.00 96.31 95 TRP A O 1
ATOM 734 N N . ILE A 1 96 ? 8.541 -7.982 -10.345 1.00 96.88 96 ILE A N 1
ATOM 735 C CA . ILE A 1 96 ? 7.841 -9.267 -10.214 1.00 96.88 96 ILE A CA 1
ATOM 736 C C . ILE A 1 96 ? 8.402 -10.057 -9.027 1.00 96.88 96 ILE A C 1
ATOM 738 O O . ILE A 1 96 ? 7.660 -10.500 -8.159 1.00 96.88 96 ILE A O 1
ATOM 742 N N . VAL A 1 97 ? 9.725 -10.250 -8.982 1.00 96.31 97 VAL A N 1
ATOM 743 C CA . VAL A 1 97 ? 10.380 -11.092 -7.960 1.00 96.31 97 VAL A CA 1
ATOM 744 C C . VAL A 1 97 ? 11.661 -10.467 -7.398 1.00 96.31 97 VAL A C 1
ATOM 746 O O . VAL A 1 97 ? 12.015 -10.719 -6.247 1.00 96.31 97 VAL A O 1
ATOM 749 N N . GLY A 1 98 ? 12.357 -9.616 -8.162 1.00 95.75 98 GLY A N 1
ATOM 750 C CA . GLY A 1 98 ? 13.692 -9.134 -7.788 1.00 95.75 98 GLY A CA 1
ATOM 751 C C . GLY A 1 98 ? 13.737 -8.368 -6.461 1.00 95.75 98 GLY A C 1
ATOM 752 O O . GLY A 1 98 ? 14.624 -8.618 -5.645 1.00 95.75 98 GLY A O 1
ATOM 753 N N . LYS A 1 99 ? 12.763 -7.487 -6.197 1.00 93.19 99 LYS A N 1
ATOM 754 C CA . LYS A 1 99 ? 12.657 -6.774 -4.910 1.00 93.19 99 LYS A CA 1
ATOM 755 C C . LYS A 1 99 ? 12.349 -7.709 -3.739 1.00 93.19 99 LYS A C 1
ATOM 757 O O . LYS A 1 99 ? 12.957 -7.556 -2.684 1.00 93.19 99 LYS A O 1
ATOM 762 N N . HIS A 1 100 ? 11.486 -8.704 -3.934 1.00 93.25 100 HIS A N 1
ATOM 763 C CA . HIS A 1 100 ? 11.174 -9.710 -2.911 1.00 93.25 100 HIS A CA 1
ATOM 764 C C . HIS A 1 100 ? 12.410 -10.546 -2.563 1.00 93.25 100 HIS A C 1
ATOM 766 O O . HIS A 1 100 ? 12.719 -10.748 -1.391 1.00 93.25 100 HIS A O 1
ATOM 772 N N . TYR A 1 101 ? 13.171 -10.971 -3.577 1.00 93.38 101 TYR A N 1
ATOM 773 C CA . TYR A 1 101 ? 14.439 -11.668 -3.376 1.00 93.38 101 TYR A CA 1
ATOM 774 C C . TYR A 1 101 ? 15.439 -10.805 -2.597 1.00 93.38 101 TYR A C 1
ATOM 776 O O . TYR A 1 101 ? 16.025 -11.268 -1.619 1.00 93.38 101 TYR A O 1
ATOM 784 N N . ALA A 1 102 ? 15.611 -9.540 -2.993 1.00 91.12 102 ALA A N 1
ATOM 785 C CA . ALA A 1 102 ? 16.499 -8.617 -2.293 1.00 91.12 102 ALA A CA 1
ATOM 786 C C . ALA A 1 102 ? 16.083 -8.433 -0.826 1.00 91.12 102 ALA A C 1
ATOM 788 O O . ALA A 1 102 ? 16.940 -8.464 0.054 1.00 91.12 102 ALA A O 1
ATOM 789 N N . TRP A 1 103 ? 14.785 -8.314 -0.551 1.00 89.75 103 TRP A N 1
ATOM 790 C CA . TRP A 1 103 ? 14.261 -8.220 0.809 1.00 89.75 103 TRP A CA 1
ATOM 791 C C . TRP A 1 103 ? 14.613 -9.445 1.649 1.00 89.75 103 TRP A C 1
ATOM 793 O O . TRP A 1 103 ? 15.211 -9.306 2.712 1.00 89.75 103 TRP A O 1
ATOM 803 N N . LEU A 1 104 ? 14.335 -10.646 1.135 1.00 90.25 104 LEU A N 1
ATOM 804 C CA . LEU A 1 104 ? 14.598 -11.910 1.828 1.00 90.25 104 LEU A CA 1
ATOM 805 C C . LEU A 1 104 ? 16.081 -12.141 2.121 1.00 90.25 104 LEU A C 1
ATOM 807 O O . LEU A 1 104 ? 16.423 -12.814 3.088 1.00 90.25 104 LEU A O 1
ATOM 811 N N . ARG A 1 105 ? 16.976 -11.584 1.300 1.00 90.56 105 ARG A N 1
ATOM 812 C CA . ARG A 1 105 ? 18.427 -11.669 1.516 1.00 90.56 105 ARG A CA 1
ATOM 813 C C . ARG A 1 105 ? 18.928 -10.795 2.664 1.00 90.56 105 ARG A C 1
ATOM 815 O O . ARG A 1 105 ? 19.982 -11.111 3.209 1.00 90.56 105 ARG A O 1
ATOM 822 N N . HIS A 1 106 ? 18.213 -9.723 3.001 1.00 85.19 106 HIS A N 1
ATOM 823 C CA . HIS A 1 106 ? 18.611 -8.763 4.038 1.00 85.19 106 HIS A CA 1
ATOM 824 C C . HIS A 1 106 ? 17.716 -8.816 5.284 1.00 85.19 106 HIS A C 1
ATOM 826 O O . HIS A 1 106 ? 18.087 -8.275 6.324 1.00 85.19 106 HIS A O 1
ATOM 832 N N . ALA A 1 107 ? 16.555 -9.466 5.202 1.00 81.62 107 ALA A N 1
ATOM 833 C CA . ALA A 1 107 ? 15.663 -9.651 6.334 1.00 81.62 107 ALA A CA 1
ATOM 834 C C . ALA A 1 107 ? 16.266 -10.632 7.350 1.00 81.62 107 ALA A C 1
ATOM 836 O O . ALA A 1 107 ? 16.644 -11.752 7.008 1.00 81.62 107 ALA A O 1
ATOM 837 N N . SER A 1 108 ? 16.320 -10.225 8.619 1.00 78.88 108 SER A N 1
ATOM 838 C CA . SER A 1 108 ? 16.683 -11.109 9.734 1.00 78.88 108 SER A CA 1
ATOM 839 C C . SER A 1 108 ? 15.536 -12.044 10.130 1.00 78.88 108 SER A C 1
ATOM 841 O O . SER A 1 108 ? 15.777 -13.152 10.603 1.00 78.88 108 SER A O 1
ATOM 843 N N . SER A 1 109 ? 14.292 -11.602 9.931 1.00 81.94 109 SER A N 1
ATOM 844 C CA . SER A 1 109 ? 13.061 -12.360 10.164 1.00 81.94 109 SER A CA 1
ATOM 845 C C . SER A 1 109 ? 11.901 -11.712 9.403 1.00 81.94 109 SER A C 1
ATOM 847 O O . SER A 1 109 ? 11.958 -10.517 9.106 1.00 81.94 109 SER A O 1
ATOM 849 N N . ILE A 1 110 ? 10.873 -12.496 9.072 1.00 83.19 110 ILE A N 1
ATOM 850 C CA . ILE A 1 110 ? 9.629 -12.025 8.450 1.00 83.19 110 ILE A CA 1
ATOM 851 C C . ILE A 1 110 ? 8.467 -12.691 9.178 1.00 83.19 110 ILE A C 1
ATOM 853 O O . ILE A 1 110 ? 8.431 -13.917 9.298 1.00 83.19 110 ILE A O 1
ATOM 857 N N . GLU A 1 111 ? 7.510 -11.888 9.633 1.00 87.38 111 GLU A N 1
ATOM 858 C CA . GLU A 1 111 ? 6.262 -12.383 10.212 1.00 87.38 111 GLU A CA 1
ATOM 859 C C . GLU A 1 111 ? 5.276 -12.736 9.099 1.00 87.38 111 GLU A C 1
ATOM 861 O O . GLU A 1 111 ? 4.428 -11.942 8.698 1.00 87.38 111 GLU A O 1
ATOM 866 N N . TRP A 1 112 ? 5.425 -13.945 8.559 1.00 90.06 112 TRP A N 1
ATOM 867 C CA . TRP A 1 112 ? 4.658 -14.412 7.403 1.00 90.06 112 TRP A CA 1
ATOM 868 C C . TRP A 1 112 ? 3.141 -14.424 7.612 1.00 90.06 112 TRP A C 1
ATOM 870 O O . TRP A 1 112 ? 2.411 -14.327 6.632 1.00 90.06 112 TRP A O 1
ATOM 880 N N . GLU A 1 113 ? 2.659 -14.507 8.855 1.00 90.19 113 GLU A N 1
ATOM 881 C CA . GLU A 1 113 ? 1.223 -14.455 9.169 1.00 90.19 113 GLU A CA 1
ATOM 882 C C . GLU A 1 113 ? 0.585 -13.090 8.866 1.00 90.19 113 GLU A C 1
ATOM 884 O O . GLU A 1 113 ? -0.619 -13.028 8.623 1.00 90.19 113 GLU A O 1
ATOM 889 N N . MET A 1 114 ? 1.386 -12.018 8.829 1.00 91.31 114 MET A N 1
ATOM 890 C CA . MET A 1 114 ? 0.939 -10.666 8.471 1.00 91.31 114 MET A CA 1
ATOM 891 C C . MET A 1 114 ? 1.017 -10.392 6.969 1.00 91.31 114 MET A C 1
ATOM 893 O O . MET A 1 114 ? 0.469 -9.403 6.487 1.00 91.31 114 MET A O 1
ATOM 897 N N . VAL A 1 115 ? 1.764 -11.208 6.222 1.00 92.81 115 VAL A N 1
ATOM 898 C CA . VAL A 1 115 ? 2.075 -10.923 4.820 1.00 92.81 115 VAL A CA 1
ATOM 899 C C . VAL A 1 115 ? 0.930 -11.382 3.927 1.00 92.81 115 VAL A C 1
ATOM 901 O O . VAL A 1 115 ? 0.586 -12.564 3.885 1.00 92.81 115 VAL A O 1
ATOM 904 N N . VAL A 1 116 ? 0.399 -10.455 3.135 1.00 95.94 116 VAL A N 1
ATOM 905 C CA . VAL A 1 116 ? -0.593 -10.735 2.096 1.00 95.94 116 VAL A CA 1
ATOM 906 C C . VAL A 1 116 ? 0.024 -10.410 0.733 1.00 95.94 116 VAL A C 1
ATOM 908 O O . VAL A 1 116 ? 0.311 -9.248 0.456 1.00 95.94 116 VAL A O 1
ATOM 911 N N . PRO A 1 117 ? 0.282 -11.411 -0.126 1.00 95.75 117 PRO A N 1
ATOM 912 C CA . PRO A 1 117 ? 0.821 -11.167 -1.457 1.00 95.75 117 PRO A CA 1
ATOM 913 C C . PRO A 1 117 ? -0.260 -10.625 -2.397 1.00 95.75 117 PRO A C 1
ATOM 915 O O . PRO A 1 117 ? -1.383 -11.132 -2.423 1.00 95.75 117 PRO A O 1
ATOM 918 N N . GLU A 1 118 ? 0.108 -9.659 -3.233 1.00 97.38 118 GLU A N 1
ATOM 919 C CA . GLU A 1 118 ? -0.803 -9.033 -4.189 1.00 97.38 118 GLU A CA 1
ATOM 920 C C . GLU A 1 118 ? -0.269 -9.160 -5.615 1.00 97.38 118 GLU A C 1
ATOM 922 O O . GLU A 1 118 ? 0.829 -8.708 -5.937 1.00 97.38 118 GLU A O 1
ATOM 927 N N . ALA A 1 119 ? -1.067 -9.758 -6.496 1.00 97.62 119 ALA A N 1
ATOM 928 C CA . ALA A 1 119 ? -0.767 -9.834 -7.919 1.00 97.62 119 ALA A CA 1
ATOM 929 C C . ALA A 1 119 ? -1.334 -8.598 -8.629 1.00 97.62 119 ALA A C 1
ATOM 931 O O . ALA A 1 119 ? -2.502 -8.567 -9.016 1.00 97.62 119 ALA A O 1
ATOM 932 N N . TYR A 1 120 ? -0.505 -7.572 -8.790 1.00 97.88 120 TYR A N 1
ATOM 933 C CA . TYR A 1 120 ? -0.882 -6.342 -9.474 1.00 97.88 120 TYR A CA 1
ATOM 934 C C . TYR A 1 120 ? -0.913 -6.540 -10.993 1.00 97.88 120 TYR A C 1
ATOM 936 O O . TYR A 1 120 ? 0.017 -7.091 -11.581 1.00 97.88 120 TYR A O 1
ATOM 944 N N . ILE A 1 121 ? -1.956 -6.006 -11.630 1.00 98.44 121 ILE A N 1
ATOM 945 C CA . ILE A 1 121 ? -2.008 -5.742 -13.071 1.00 98.44 121 ILE A CA 1
ATOM 946 C C . ILE A 1 121 ? -2.259 -4.242 -13.219 1.00 98.44 121 ILE A C 1
ATOM 948 O O . ILE A 1 121 ? -3.354 -3.752 -12.939 1.00 98.44 121 ILE A O 1
ATOM 952 N N . VAL A 1 122 ? -1.228 -3.493 -13.598 1.00 98.31 122 VAL A N 1
ATOM 953 C CA . VAL A 1 122 ? -1.313 -2.033 -13.741 1.00 98.31 122 VAL A CA 1
ATOM 954 C C . VAL A 1 122 ? -1.776 -1.714 -15.156 1.00 98.31 122 VAL A C 1
ATOM 956 O O . VAL A 1 122 ? -1.168 -2.188 -16.098 1.00 98.31 122 VAL A O 1
ATOM 959 N N . LEU A 1 123 ? -2.836 -0.919 -15.316 1.00 98.44 123 LEU A N 1
ATOM 960 C CA . LEU A 1 123 ? -3.468 -0.691 -16.630 1.00 98.44 123 LEU A CA 1
ATOM 961 C C . LEU A 1 123 ? -3.486 0.775 -17.076 1.00 98.44 123 LEU A C 1
ATOM 963 O O . LEU A 1 123 ? -3.998 1.099 -18.141 1.00 98.44 123 LEU A O 1
ATOM 967 N N . ASN A 1 124 ? -2.975 1.695 -16.254 1.00 98.31 124 ASN A N 1
ATOM 968 C CA . ASN A 1 124 ? -2.932 3.112 -16.606 1.00 98.31 124 ASN A CA 1
ATOM 969 C C . ASN A 1 124 ? -1.500 3.528 -16.989 1.00 98.31 124 ASN A C 1
ATOM 971 O O . ASN A 1 124 ? -0.703 3.799 -16.078 1.00 98.31 124 ASN A O 1
ATOM 975 N N . PRO A 1 125 ? -1.180 3.682 -18.291 1.00 96.88 125 PRO A N 1
ATOM 976 C CA . PRO A 1 125 ? 0.169 4.051 -18.735 1.00 96.88 125 PRO A CA 1
ATOM 977 C C . PRO A 1 125 ? 0.565 5.472 -18.308 1.00 96.88 125 PRO A C 1
ATOM 979 O O . PRO A 1 125 ? 1.745 5.794 -18.161 1.00 96.88 125 PRO A O 1
ATOM 982 N N . ASN A 1 126 ? -0.418 6.338 -18.047 1.00 97.62 126 ASN A N 1
ATOM 983 C CA . ASN A 1 126 ? -0.190 7.722 -17.636 1.00 97.62 126 ASN A CA 1
ATOM 984 C C . ASN A 1 126 ? 0.009 7.875 -16.118 1.00 97.62 126 ASN A C 1
ATOM 986 O O . ASN A 1 126 ? 0.294 8.980 -15.644 1.00 97.62 126 ASN A O 1
ATOM 990 N N . SER A 1 127 ? -0.103 6.792 -15.347 1.00 97.19 127 SER A N 1
ATOM 991 C CA . SER A 1 127 ? 0.116 6.809 -13.900 1.00 97.19 127 SER A CA 1
ATOM 992 C C . SER A 1 127 ? 1.605 6.821 -13.532 1.00 97.19 127 SER A C 1
ATOM 994 O O . SER A 1 127 ? 2.465 6.377 -14.295 1.00 97.19 127 SER A O 1
ATOM 996 N N . ALA A 1 128 ? 1.928 7.323 -12.334 1.00 95.62 128 ALA A N 1
ATOM 997 C CA . ALA A 1 128 ? 3.287 7.234 -11.801 1.00 95.62 128 ALA A CA 1
ATOM 998 C C . ALA A 1 128 ? 3.732 5.770 -11.651 1.00 95.62 128 ALA A C 1
ATOM 1000 O O . ALA A 1 128 ? 4.839 5.431 -12.062 1.00 95.62 128 ALA A O 1
ATOM 1001 N N . VAL A 1 129 ? 2.853 4.901 -11.137 1.00 95.94 129 VAL A N 1
ATOM 1002 C CA . VAL A 1 129 ? 3.149 3.474 -10.942 1.00 95.94 129 VAL A CA 1
ATOM 1003 C C . VAL A 1 129 ? 3.394 2.757 -12.268 1.00 95.94 129 VAL A C 1
ATOM 1005 O O . VAL A 1 129 ? 4.361 2.008 -12.361 1.00 95.94 129 VAL A O 1
ATOM 1008 N N . GLY A 1 130 ? 2.620 3.048 -13.321 1.00 96.88 130 GLY A N 1
ATOM 1009 C CA . GLY A 1 130 ? 2.833 2.475 -14.656 1.00 96.88 130 GLY A CA 1
ATOM 1010 C C . GLY A 1 130 ? 4.217 2.810 -15.214 1.00 96.88 130 GLY A C 1
ATOM 1011 O O . GLY A 1 130 ? 4.955 1.916 -15.626 1.00 96.88 130 GLY A O 1
ATOM 1012 N N . ARG A 1 131 ? 4.632 4.082 -15.117 1.00 96.31 131 ARG A N 1
ATOM 1013 C CA . ARG A 1 131 ? 5.971 4.521 -15.553 1.00 96.31 131 ARG A CA 1
ATOM 1014 C C . ARG A 1 131 ? 7.108 3.940 -14.711 1.00 96.31 131 ARG A C 1
ATOM 1016 O O . ARG A 1 131 ? 8.132 3.560 -15.265 1.00 96.31 131 ARG A O 1
ATOM 1023 N N . VAL A 1 132 ? 6.950 3.892 -13.387 1.00 95.12 132 VAL A N 1
ATOM 1024 C CA . VAL A 1 132 ? 7.981 3.387 -12.458 1.00 95.12 132 VAL A CA 1
ATOM 1025 C C . VAL A 1 132 ? 8.194 1.882 -12.619 1.00 95.12 132 VAL A C 1
ATOM 1027 O O . VAL A 1 132 ? 9.329 1.405 -12.551 1.00 95.12 132 VAL A O 1
ATOM 1030 N N . THR A 1 133 ? 7.109 1.140 -12.834 1.00 95.62 133 THR A N 1
ATOM 1031 C CA . THR A 1 133 ? 7.141 -0.324 -12.928 1.00 95.62 133 THR A CA 1
ATOM 1032 C C . THR A 1 133 ? 7.454 -0.830 -14.334 1.00 95.62 133 THR A C 1
ATOM 1034 O O . THR A 1 133 ? 7.875 -1.975 -14.481 1.00 95.62 133 THR A O 1
ATOM 1037 N N . GLY A 1 134 ? 7.299 0.015 -15.361 1.00 96.69 134 GLY A N 1
ATOM 1038 C CA . GLY A 1 134 ? 7.405 -0.416 -16.756 1.00 96.69 134 GLY A CA 1
ATOM 1039 C C . GLY A 1 134 ? 6.314 -1.428 -17.107 1.00 96.69 134 GLY A C 1
ATOM 1040 O O . GLY A 1 134 ? 6.590 -2.428 -17.763 1.00 96.69 134 GLY A O 1
ATOM 1041 N N . ALA A 1 135 ? 5.105 -1.222 -16.583 1.00 97.69 135 ALA A N 1
ATOM 1042 C CA . ALA A 1 135 ? 3.974 -2.102 -16.840 1.00 97.69 135 ALA A CA 1
ATOM 1043 C C . ALA A 1 135 ? 3.493 -1.992 -18.293 1.00 97.69 135 ALA A C 1
ATOM 1045 O O . ALA A 1 135 ? 3.363 -0.888 -18.824 1.00 97.69 135 ALA A O 1
ATOM 1046 N N . ASP A 1 136 ? 3.198 -3.137 -18.904 1.00 97.75 136 ASP A N 1
ATOM 1047 C CA . ASP A 1 136 ? 2.564 -3.256 -20.217 1.00 97.75 136 ASP A CA 1
ATOM 1048 C C . ASP A 1 136 ? 1.069 -2.923 -20.088 1.00 97.75 136 ASP A C 1
ATOM 1050 O O . ASP A 1 136 ? 0.289 -3.738 -19.583 1.00 97.75 136 ASP A O 1
ATOM 1054 N N . CYS A 1 137 ? 0.710 -1.681 -20.435 1.00 94.31 137 CYS A N 1
ATOM 1055 C CA . CYS A 1 137 ? -0.606 -1.067 -20.222 1.00 94.31 137 CYS A CA 1
ATOM 1056 C C . CYS A 1 137 ? -1.245 -0.619 -21.539 1.00 94.31 137 CYS A C 1
ATOM 1058 O O . CYS A 1 137 ? -0.512 -0.037 -22.372 1.00 94.31 137 CYS A O 1
#

Secondary structure (DSSP, 8-state):
----GGG-S-EEEE-TTSPPPTTHHHHHHHTT-SEEEE--SSS--HHHHHHHHHHHHTT-S-EEE--SSGGG---STT-SEEEEEEETTBSSGGGTTHHHHHHHHH-S---GGGEEEEEE----TTSHHHHHHTB--